Protein AF-A0A0W0YBZ4-F1 (afdb_monomer_lite)

pLDDT: mean 94.0, std 5.61, range [63.47, 98.12]

Foldseek 3Di:
DDQQFPDKDFLCVDDDPDDDDPVVVVVCNVCRRLEMETETAEEADQVNLVNVLVVVVPDDNHQEYEYECPHYPYYDPCVVVSVVSVVVCCVVPVHDYHYHDD

Secondary structure (DSSP, 8-state):
---SEEEEEETTT--------HHHHHHHHHHGGGEEEEEEEEEE-HHHHHHHHHHHHT--S-SEEEEEEEEEEEE-TTHHHHHHHHHHHHHHH-PEEEEE--

InterPro domains:
  IPR002645 STAS domain [PF01740] (27-99)
  IPR002645 STAS domain [PS50801] (25-102)
  IPR036513 STAS domain superfamily [G3DSA:3.30.750.24] (22-100)
  IPR036513 STAS domain superfamily [SSF52091] (29-99)
  IPR052706 Membrane-associated Transporter-like [PTHR43310] (5-98)

Radius of gyration: 14.35 Å; chains: 1; bounding box: 28×28×42 Å

Sequence (102 aa):
MVNPIKHQFSGAIFHSSFIRKPTLNKILAQHRDKIQYFKLQGFLFFGSVYNITKTIEKLSHIDYIILDFELTTNIDSSIVILFKNLKQLALKNEIKFVILLN

Structure (mmCIF, N/CA/C/O backbone):
data_AF-A0A0W0YBZ4-F1
#
_entry.id   AF-A0A0W0YBZ4-F1
#
loop_
_atom_site.group_PDB
_atom_site.id
_atom_site.type_symbol
_atom_site.label_atom_id
_atom_site.label_alt_id
_atom_site.label_comp_id
_atom_site.label_asym_id
_atom_site.label_entity_id
_atom_site.label_seq_id
_atom_site.pdbx_PDB_ins_code
_atom_site.Cartn_x
_atom_site.Cartn_y
_atom_site.Cartn_z
_atom_site.occupancy
_atom_site.B_iso_or_equiv
_atom_site.auth_seq_id
_atom_site.auth_comp_id
_atom_site.auth_asym_id
_atom_site.auth_atom_id
_atom_site.pdbx_PDB_model_num
ATOM 1 N N . MET A 1 1 ? 2.978 -10.080 -18.303 1.00 63.47 1 MET A N 1
ATOM 2 C CA . MET A 1 1 ? 3.580 -9.212 -17.264 1.00 63.47 1 MET A CA 1
ATOM 3 C C . MET A 1 1 ? 3.029 -9.626 -15.909 1.00 63.47 1 MET A C 1
ATOM 5 O O . MET A 1 1 ? 1.863 -9.994 -15.848 1.00 63.47 1 MET A O 1
ATOM 9 N N . VAL A 1 2 ? 3.848 -9.621 -14.856 1.00 79.19 2 VAL A N 1
ATOM 10 C CA . VAL A 1 2 ? 3.399 -9.966 -13.495 1.00 79.19 2 VAL A CA 1
ATOM 11 C C . VAL A 1 2 ? 2.613 -8.787 -12.914 1.00 79.19 2 VAL A C 1
ATOM 13 O O . VAL A 1 2 ? 3.022 -7.641 -13.079 1.00 79.19 2 VAL A O 1
ATOM 16 N N . ASN A 1 3 ? 1.481 -9.054 -12.259 1.00 94.38 3 ASN A N 1
ATOM 17 C CA . ASN A 1 3 ? 0.730 -8.021 -11.543 1.00 94.38 3 ASN A CA 1
ATOM 18 C C . ASN A 1 3 ? 1.597 -7.468 -10.392 1.00 94.38 3 ASN A C 1
ATOM 20 O O . ASN A 1 3 ? 2.015 -8.266 -9.548 1.00 94.38 3 ASN A O 1
ATOM 24 N N . PRO A 1 4 ? 1.852 -6.148 -10.309 1.00 97.25 4 PRO A N 1
ATOM 25 C CA . PRO A 1 4 ? 2.671 -5.568 -9.243 1.00 97.25 4 PRO A CA 1
ATOM 26 C C . PRO A 1 4 ? 2.057 -5.711 -7.845 1.00 97.25 4 PRO A C 1
ATOM 28 O O . PRO A 1 4 ? 2.765 -5.532 -6.862 1.00 97.25 4 PRO A O 1
ATOM 31 N N . ILE A 1 5 ? 0.766 -6.040 -7.737 1.00 97.88 5 ILE A N 1
ATOM 32 C CA . ILE A 1 5 ? 0.078 -6.296 -6.470 1.00 97.88 5 ILE A CA 1
ATOM 33 C C . ILE A 1 5 ? -0.070 -7.812 -6.303 1.00 97.88 5 ILE A C 1
ATOM 35 O O . ILE A 1 5 ? -0.878 -8.445 -6.983 1.00 97.88 5 ILE A O 1
ATOM 39 N N . LYS A 1 6 ? 0.720 -8.405 -5.401 1.00 97.50 6 LYS A N 1
ATOM 40 C CA . LYS A 1 6 ? 0.645 -9.833 -5.054 1.00 97.50 6 LYS A CA 1
ATOM 41 C C . LYS A 1 6 ? -0.573 -10.137 -4.192 1.00 97.50 6 LYS A C 1
ATOM 43 O O . LYS A 1 6 ? -1.271 -11.119 -4.436 1.00 97.50 6 LYS A O 1
ATOM 48 N N . HIS A 1 7 ? -0.805 -9.298 -3.186 1.00 96.12 7 HIS A N 1
ATOM 49 C CA . HIS A 1 7 ? -1.938 -9.403 -2.275 1.00 96.12 7 HIS A CA 1
ATOM 50 C C . HIS A 1 7 ? -2.563 -8.034 -2.056 1.00 96.12 7 HIS A C 1
ATOM 52 O O . HIS A 1 7 ? -1.853 -7.045 -1.883 1.00 96.12 7 HIS A O 1
ATOM 58 N N . GLN A 1 8 ? -3.890 -8.015 -2.019 1.00 96.12 8 GLN A N 1
ATOM 59 C CA . GLN A 1 8 ? -4.690 -6.881 -1.591 1.00 96.12 8 GLN A CA 1
ATOM 60 C C . GLN A 1 8 ? -5.750 -7.404 -0.628 1.00 96.12 8 GLN A C 1
ATOM 62 O O . GLN A 1 8 ? -6.489 -8.324 -0.979 1.00 96.12 8 GLN A O 1
ATOM 67 N N . PHE A 1 9 ? -5.830 -6.839 0.572 1.00 93.81 9 PHE A N 1
ATOM 68 C CA . PHE A 1 9 ? -6.876 -7.215 1.518 1.00 93.81 9 PHE A CA 1
ATOM 69 C C . PHE A 1 9 ? -7.298 -6.067 2.429 1.00 93.81 9 PHE A C 1
ATOM 71 O O . PHE A 1 9 ? -6.501 -5.205 2.796 1.00 93.81 9 PHE A O 1
ATOM 78 N N . SER A 1 10 ? -8.570 -6.117 2.828 1.00 93.75 10 SER A N 1
ATOM 79 C CA . SER A 1 10 ? -9.111 -5.299 3.911 1.00 93.75 10 SER A CA 1
ATOM 80 C C . SER A 1 10 ? -8.750 -5.910 5.266 1.00 93.75 10 SER A C 1
ATOM 82 O O . SER A 1 10 ? -8.764 -7.137 5.425 1.00 93.75 10 SER A O 1
ATOM 84 N N . GLY A 1 11 ? -8.525 -5.068 6.275 1.00 88.94 11 GLY A N 1
ATOM 85 C CA . GLY A 1 11 ? -8.386 -5.509 7.667 1.00 88.94 11 GLY A CA 1
ATOM 86 C C . GLY A 1 11 ? -9.638 -6.206 8.224 1.00 88.94 11 GLY A C 1
ATOM 87 O O . GLY A 1 11 ? -9.564 -6.881 9.252 1.00 88.94 11 GLY A O 1
ATOM 88 N N . ALA A 1 12 ? -10.787 -6.099 7.546 1.00 87.06 12 ALA A N 1
ATOM 89 C CA . ALA A 1 12 ? -11.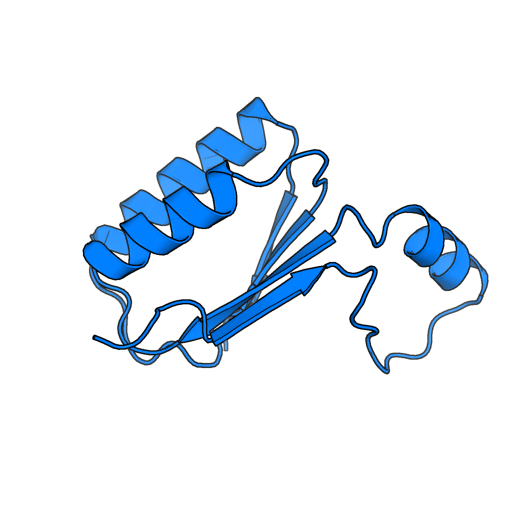978 -6.885 7.864 1.00 87.06 12 ALA A CA 1
ATOM 90 C C . ALA A 1 12 ? -11.791 -8.393 7.617 1.00 87.06 12 ALA A C 1
ATOM 92 O O . ALA A 1 12 ? -12.410 -9.191 8.315 1.00 87.06 12 ALA A O 1
ATOM 93 N N . ILE A 1 13 ? -10.947 -8.770 6.648 1.00 84.50 13 ILE A N 1
ATOM 94 C CA . ILE A 1 13 ? -10.773 -10.157 6.186 1.00 84.50 13 ILE A CA 1
ATOM 95 C C . ILE A 1 13 ? -9.512 -10.788 6.788 1.00 84.50 13 ILE A C 1
ATOM 97 O O . ILE A 1 13 ? -9.509 -11.973 7.109 1.00 84.50 13 ILE A O 1
ATOM 101 N N . PHE A 1 14 ? -8.440 -10.009 6.953 1.00 81.12 14 PHE A N 1
ATOM 102 C CA . PHE A 1 14 ? -7.160 -10.512 7.450 1.00 81.12 14 PHE A CA 1
ATOM 103 C C . PHE A 1 14 ? -6.853 -9.997 8.859 1.00 81.12 14 PHE A C 1
ATOM 105 O O . PHE A 1 14 ? -6.959 -8.802 9.143 1.00 81.12 14 PHE A O 1
ATOM 112 N N . HIS A 1 15 ? -6.431 -10.898 9.748 1.00 77.19 15 HIS A N 1
ATOM 113 C CA . HIS A 1 15 ? -6.104 -10.575 11.134 1.00 77.19 15 HIS A CA 1
ATOM 114 C C . HIS A 1 15 ? -4.643 -10.880 11.438 1.00 77.19 15 HIS A C 1
ATOM 116 O O . HIS A 1 15 ? -4.146 -11.978 11.204 1.00 77.19 15 HIS A O 1
ATOM 122 N N . SER A 1 16 ? -3.956 -9.894 12.009 1.00 80.12 16 SER A N 1
ATOM 123 C CA . SER A 1 16 ? -2.609 -10.084 12.533 1.00 80.12 16 SER A CA 1
ATOM 124 C C . SER A 1 16 ? -2.652 -11.009 13.750 1.00 80.12 16 SER A C 1
ATOM 126 O O . SER A 1 16 ? -3.415 -10.759 14.684 1.00 80.12 16 SER A O 1
ATOM 128 N N . SER A 1 17 ? -1.766 -12.006 13.768 1.00 84.50 17 SER A N 1
ATOM 129 C CA . SER A 1 17 ? -1.559 -12.944 14.882 1.00 84.50 17 SER A CA 1
ATOM 130 C C . SER A 1 17 ? -1.043 -12.287 16.169 1.00 84.50 17 SER A C 1
ATOM 132 O O . SER A 1 17 ? -0.921 -12.946 17.199 1.00 84.50 17 SER A O 1
ATOM 134 N N . PHE A 1 18 ? -0.739 -10.988 16.134 1.00 87.88 18 PHE A N 1
ATOM 135 C CA . PHE A 1 18 ? -0.231 -10.253 17.281 1.00 87.88 18 PHE A CA 1
ATOM 136 C C . PHE A 1 18 ? -1.277 -10.163 18.403 1.00 87.88 18 PHE A C 1
ATOM 138 O O . PHE A 1 18 ? -2.400 -9.693 18.199 1.00 87.88 18 PHE A O 1
ATOM 145 N N . ILE A 1 19 ? -0.890 -10.572 19.611 1.00 88.50 19 ILE A N 1
ATOM 146 C CA . ILE A 1 19 ? -1.750 -10.510 20.795 1.00 88.50 19 ILE A CA 1
ATOM 147 C C . ILE A 1 19 ? -1.814 -9.06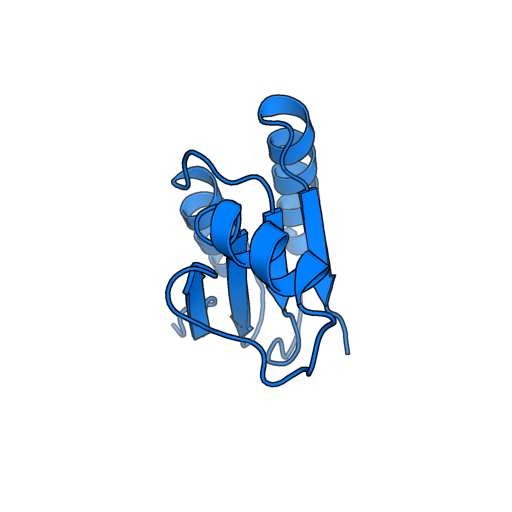5 21.290 1.00 88.50 19 ILE A C 1
ATOM 149 O O . ILE A 1 19 ? -0.800 -8.434 21.579 1.00 88.50 19 ILE A O 1
ATOM 153 N N . ARG A 1 20 ? -3.033 -8.533 21.405 1.00 89.62 20 ARG A N 1
ATOM 154 C CA . ARG A 1 20 ? -3.300 -7.154 21.837 1.00 89.62 20 ARG A CA 1
ATOM 155 C C . ARG A 1 20 ? -4.153 -7.145 23.094 1.00 89.62 20 ARG A C 1
ATOM 157 O O . ARG A 1 20 ? -4.945 -8.055 23.332 1.00 89.62 20 ARG A O 1
ATOM 164 N N . LYS A 1 21 ? -4.054 -6.056 23.861 1.00 94.94 21 LYS A N 1
ATOM 165 C CA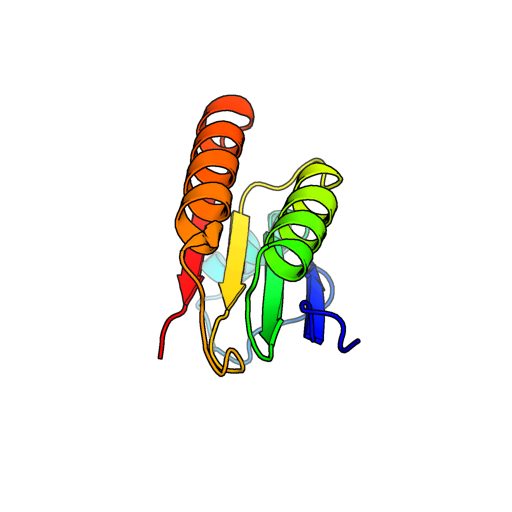 . LYS A 1 21 ? -4.993 -5.776 24.955 1.00 94.94 21 LYS A CA 1
ATOM 166 C C . LYS A 1 21 ? -6.437 -5.756 24.414 1.00 94.94 21 LYS A C 1
ATOM 168 O O . LYS A 1 21 ? -6.650 -5.233 23.316 1.00 94.94 21 LYS A O 1
ATOM 173 N N . PRO A 1 22 ? -7.442 -6.235 25.173 1.00 92.62 22 PRO A N 1
ATOM 174 C CA . PRO A 1 22 ? -8.837 -6.277 24.718 1.00 92.62 22 PRO A CA 1
ATOM 175 C C . PRO A 1 22 ? -9.387 -4.928 24.234 1.00 92.62 22 PRO A C 1
ATOM 177 O O . PRO A 1 22 ? -10.151 -4.882 23.274 1.00 92.62 22 PRO A O 1
ATOM 180 N N . THR A 1 23 ? -8.974 -3.823 24.858 1.00 94.00 23 THR A N 1
ATOM 181 C CA . THR A 1 23 ? -9.365 -2.461 24.457 1.00 94.00 23 THR A CA 1
ATOM 182 C C . THR A 1 23 ? -8.881 -2.108 23.052 1.00 94.00 23 THR A C 1
ATOM 184 O O . THR A 1 23 ? -9.654 -1.585 22.254 1.00 94.00 23 THR A O 1
ATOM 187 N N . LEU A 1 24 ? -7.641 -2.465 22.710 1.00 92.00 24 LEU A N 1
ATOM 188 C CA . LEU A 1 24 ? -7.091 -2.261 21.370 1.00 92.00 24 LEU A CA 1
ATOM 189 C C . LEU A 1 24 ? -7.789 -3.150 20.339 1.00 92.00 24 LEU A C 1
ATOM 191 O O . LEU A 1 24 ? -8.074 -2.681 19.244 1.00 92.00 24 LEU A O 1
ATOM 195 N N . ASN A 1 25 ? -8.118 -4.398 20.688 1.00 90.00 25 ASN A N 1
ATOM 196 C CA . ASN A 1 25 ? -8.885 -5.277 19.798 1.00 90.00 25 ASN A CA 1
ATOM 197 C C . ASN A 1 25 ? -10.278 -4.718 19.491 1.00 90.00 25 ASN A C 1
ATOM 199 O O . ASN A 1 25 ? -10.716 -4.805 18.348 1.00 90.00 25 ASN A O 1
ATOM 203 N N . LYS A 1 26 ? -10.958 -4.113 20.475 1.00 91.50 26 LYS A N 1
ATOM 204 C CA . LYS A 1 26 ? -12.256 -3.456 20.253 1.00 91.50 26 LYS A CA 1
ATOM 205 C C . LYS A 1 26 ? -12.142 -2.283 19.280 1.00 91.50 26 LYS A C 1
ATOM 207 O O . LYS A 1 26 ? -12.921 -2.220 18.337 1.00 91.50 26 LYS A O 1
ATOM 212 N N . ILE A 1 27 ? -11.149 -1.411 19.471 1.00 91.69 27 ILE A N 1
ATOM 213 C CA . ILE A 1 27 ? -10.890 -0.287 18.556 1.00 91.69 27 ILE A CA 1
ATOM 214 C C . ILE A 1 27 ? -10.588 -0.817 17.151 1.00 91.69 27 ILE A C 1
ATOM 216 O O . ILE A 1 27 ? -11.186 -0.381 16.173 1.00 91.69 27 ILE A O 1
ATOM 220 N N . LEU A 1 28 ? -9.702 -1.808 17.037 1.00 90.50 28 LEU A N 1
ATOM 221 C CA . LEU A 1 28 ? -9.345 -2.378 15.742 1.00 90.50 28 LEU A CA 1
ATOM 222 C C . LEU A 1 28 ? -10.570 -2.992 15.050 1.00 90.50 28 LEU A C 1
ATOM 224 O O . LEU A 1 28 ? -10.775 -2.762 13.866 1.00 90.50 28 LEU A O 1
ATOM 228 N N . ALA A 1 29 ? -11.427 -3.707 15.783 1.00 88.75 29 ALA A N 1
ATOM 229 C CA . ALA A 1 29 ? -12.647 -4.298 15.236 1.00 88.75 29 ALA A CA 1
ATOM 230 C C . ALA A 1 29 ? -13.622 -3.260 14.651 1.00 88.75 29 ALA A C 1
ATOM 232 O O . ALA A 1 29 ? -14.312 -3.582 13.687 1.00 88.75 29 ALA A O 1
ATOM 233 N N . GLN A 1 30 ? -13.652 -2.039 15.198 1.00 91.69 30 GLN A N 1
ATOM 234 C CA . GLN A 1 30 ? -14.510 -0.938 14.739 1.00 91.69 30 GLN A CA 1
ATOM 235 C C . GLN A 1 30 ? -13.983 -0.212 13.492 1.00 91.69 30 GLN A C 1
ATOM 237 O O . GLN A 1 30 ? -14.768 0.428 12.803 1.00 91.69 30 GLN A O 1
ATOM 242 N N . HIS A 1 31 ? -12.676 -0.284 13.217 1.00 92.38 31 HIS A N 1
ATOM 243 C CA . HIS A 1 31 ? -12.027 0.492 12.147 1.00 92.38 31 HIS A CA 1
ATOM 244 C C . HIS A 1 31 ? -11.318 -0.368 11.087 1.00 92.38 31 HIS A C 1
ATOM 246 O O . HIS A 1 31 ? -10.779 0.163 10.119 1.00 92.38 31 HIS A O 1
ATOM 252 N N . ARG A 1 32 ? -11.258 -1.692 11.265 1.00 91.56 32 ARG A N 1
ATOM 253 C CA . ARG A 1 32 ? -10.470 -2.612 10.421 1.00 91.56 32 ARG A CA 1
ATOM 254 C C . ARG A 1 32 ? -10.876 -2.631 8.948 1.00 91.56 32 ARG A C 1
ATOM 256 O O . ARG A 1 32 ? -10.035 -2.885 8.093 1.00 91.56 32 ARG A O 1
ATOM 263 N N . ASP A 1 33 ? -12.145 -2.394 8.650 1.00 93.75 33 ASP A N 1
ATOM 264 C CA . ASP A 1 33 ? -12.686 -2.311 7.292 1.00 93.75 33 ASP A CA 1
ATOM 265 C C . ASP A 1 33 ? -12.138 -1.096 6.531 1.00 93.75 33 ASP A C 1
ATOM 267 O O . ASP A 1 33 ? -11.937 -1.168 5.317 1.00 93.75 33 ASP A O 1
ATOM 271 N N . LYS A 1 34 ? -11.766 -0.043 7.268 1.00 96.00 34 LYS A N 1
ATOM 272 C CA . LYS A 1 34 ? -11.117 1.173 6.764 1.00 96.00 34 LYS A CA 1
ATOM 273 C C . LYS A 1 34 ? -9.602 1.043 6.586 1.00 96.00 34 LYS A C 1
ATOM 275 O O . LYS A 1 34 ? -8.927 2.039 6.328 1.00 96.00 34 LYS A O 1
ATOM 280 N N . ILE A 1 35 ? -9.050 -0.161 6.745 1.00 95.88 35 ILE A N 1
ATOM 281 C CA . ILE A 1 35 ? -7.631 -0.458 6.530 1.00 95.88 35 ILE A CA 1
ATOM 282 C C . ILE A 1 35 ? -7.503 -1.306 5.269 1.00 95.88 35 ILE A C 1
ATOM 284 O O . ILE A 1 35 ? -8.119 -2.369 5.168 1.00 95.88 35 ILE A O 1
ATOM 288 N N . GLN A 1 36 ? -6.665 -0.866 4.334 1.00 97.06 36 GLN A N 1
ATOM 289 C CA . GLN A 1 36 ? -6.282 -1.639 3.154 1.00 97.06 36 GLN A CA 1
ATOM 290 C C . GLN A 1 36 ? -4.795 -1.948 3.189 1.00 97.06 36 GLN A C 1
ATOM 292 O O . GLN A 1 36 ? -3.976 -1.091 3.512 1.00 97.06 36 GLN A O 1
ATOM 297 N N . TYR A 1 37 ? -4.445 -3.171 2.827 1.00 96.88 37 TYR A N 1
ATOM 298 C CA . TYR A 1 37 ? -3.068 -3.620 2.724 1.00 96.88 37 TYR A CA 1
ATOM 299 C C . TYR A 1 37 ? -2.765 -4.064 1.299 1.00 96.88 37 TYR A C 1
ATOM 301 O O . TYR A 1 37 ? -3.562 -4.776 0.684 1.00 96.88 37 TYR A O 1
ATOM 309 N N . PHE A 1 38 ? -1.587 -3.683 0.813 1.00 97.88 38 PHE A N 1
ATOM 310 C CA . PHE A 1 38 ? -1.052 -4.063 -0.485 1.00 97.88 38 PHE A CA 1
ATOM 311 C C . PHE A 1 38 ? 0.340 -4.665 -0.318 1.00 97.88 38 PHE A C 1
ATOM 313 O O . PHE A 1 38 ? 1.266 -3.968 0.090 1.00 97.88 38 PHE A O 1
ATOM 320 N N . LYS A 1 39 ? 0.503 -5.934 -0.704 1.00 97.56 39 LYS A N 1
ATOM 321 C CA . LYS A 1 39 ? 1.820 -6.554 -0.897 1.00 97.56 39 LYS A CA 1
ATOM 322 C C . LYS A 1 39 ? 2.267 -6.334 -2.329 1.00 97.56 39 LYS A C 1
ATOM 324 O O . LYS A 1 39 ? 1.661 -6.888 -3.251 1.00 97.56 39 LYS A O 1
ATOM 329 N N . LEU A 1 40 ? 3.304 -5.533 -2.509 1.00 97.81 40 LEU A N 1
ATOM 330 C CA . LEU A 1 40 ? 3.879 -5.214 -3.807 1.00 97.81 40 LEU A CA 1
ATOM 331 C C . LEU A 1 40 ? 4.974 -6.222 -4.162 1.00 97.81 40 LEU A C 1
ATOM 333 O O . LEU A 1 40 ? 5.687 -6.697 -3.279 1.00 97.81 40 LEU A O 1
ATOM 337 N N . GLN A 1 41 ? 5.090 -6.574 -5.444 1.00 97.75 41 GLN A N 1
ATOM 338 C CA . GLN A 1 41 ? 6.042 -7.584 -5.911 1.00 97.75 41 GLN A CA 1
ATOM 339 C C . GLN A 1 41 ? 6.739 -7.228 -7.224 1.00 97.75 41 GLN A C 1
ATOM 341 O O . GLN A 1 41 ? 6.190 -6.525 -8.076 1.00 97.75 41 GLN A O 1
ATOM 346 N N . GLY A 1 42 ? 7.909 -7.836 -7.422 1.00 96.81 42 GLY A N 1
ATOM 347 C CA . GLY A 1 42 ? 8.664 -7.769 -8.668 1.00 96.81 42 GLY A CA 1
ATOM 348 C C . GLY A 1 42 ? 9.299 -6.402 -8.906 1.00 96.81 42 GLY A C 1
ATOM 349 O O . GLY A 1 42 ? 9.526 -5.634 -7.974 1.00 96.81 42 GLY A O 1
ATOM 350 N N . PHE A 1 43 ? 9.617 -6.107 -10.167 1.00 96.94 43 PHE A N 1
ATOM 351 C CA . PHE A 1 43 ? 10.186 -4.821 -10.556 1.00 96.94 43 PHE A CA 1
ATOM 352 C C . PHE A 1 43 ? 9.091 -3.750 -10.676 1.00 96.94 43 PHE A C 1
ATOM 354 O O . PHE A 1 43 ? 8.152 -3.886 -11.470 1.00 96.94 43 PHE A O 1
ATOM 361 N N . LEU A 1 44 ? 9.216 -2.666 -9.907 1.00 97.12 44 LEU A N 1
ATOM 362 C CA . LEU A 1 44 ? 8.314 -1.520 -9.982 1.00 97.12 44 LEU A CA 1
ATOM 363 C C . LEU A 1 44 ? 8.841 -0.497 -10.990 1.00 97.12 44 LEU A C 1
ATOM 365 O O . LEU A 1 44 ? 9.675 0.344 -10.664 1.00 97.12 44 LEU A O 1
ATOM 369 N N . PHE A 1 45 ? 8.319 -0.585 -12.211 1.00 96.31 45 PHE A N 1
ATOM 370 C CA . PHE A 1 45 ? 8.530 0.384 -13.284 1.00 96.31 45 PHE A CA 1
ATOM 371 C C . PHE A 1 45 ? 7.268 1.226 -13.525 1.00 96.31 45 PHE A C 1
ATOM 373 O O . PHE A 1 45 ? 6.241 1.020 -12.869 1.00 96.31 45 PHE A O 1
ATOM 380 N N . PHE A 1 46 ? 7.300 2.141 -14.495 1.00 96.56 46 PHE A N 1
ATOM 381 C CA . PHE A 1 46 ? 6.168 3.020 -14.835 1.00 96.56 46 PHE A CA 1
ATOM 382 C C . PHE A 1 46 ? 4.796 2.315 -14.887 1.00 96.56 46 PHE A C 1
ATOM 384 O O . PHE A 1 46 ? 3.838 2.766 -14.256 1.00 96.56 46 PHE A O 1
ATOM 391 N N . GLY A 1 47 ? 4.691 1.184 -15.596 1.00 96.69 47 GLY A N 1
ATOM 392 C CA . GLY A 1 47 ? 3.434 0.437 -15.720 1.00 96.69 47 GLY A CA 1
ATOM 393 C C . GLY A 1 47 ? 2.939 -0.127 -14.384 1.00 96.69 47 GLY A C 1
ATOM 394 O O . GLY A 1 47 ? 1.744 -0.068 -14.087 1.00 96.69 47 GLY A O 1
ATOM 395 N N . SER A 1 48 ? 3.861 -0.602 -13.542 1.00 97.38 48 SER A N 1
ATOM 396 C CA . SER A 1 48 ? 3.557 -1.059 -12.185 1.00 97.38 48 SER A CA 1
ATOM 397 C C . SER A 1 48 ? 3.018 0.083 -11.321 1.00 97.38 48 SER A C 1
ATOM 399 O O . SER A 1 48 ? 1.964 -0.052 -10.699 1.00 97.38 48 SER A O 1
ATOM 401 N N . VAL A 1 49 ? 3.706 1.231 -11.335 1.00 97.62 49 VAL A N 1
ATOM 402 C CA . VAL A 1 49 ? 3.325 2.445 -10.594 1.00 97.62 49 VAL A CA 1
ATOM 403 C C . VAL A 1 49 ? 1.950 2.954 -11.016 1.00 97.62 49 VAL A C 1
ATOM 405 O O . VAL A 1 49 ? 1.132 3.304 -10.160 1.00 97.62 49 VAL A O 1
ATOM 408 N N . TYR A 1 50 ? 1.666 2.962 -12.319 1.00 96.81 50 TYR A N 1
ATOM 409 C CA . TYR A 1 50 ? 0.360 3.348 -12.840 1.00 96.81 50 TYR A CA 1
ATOM 410 C C . TYR A 1 50 ? -0.747 2.431 -12.309 1.00 96.81 50 TYR A C 1
ATOM 412 O O . TYR A 1 50 ? -1.750 2.916 -11.782 1.00 96.81 50 TYR A O 1
ATOM 420 N N . ASN A 1 51 ? -0.549 1.110 -12.383 1.00 97.25 51 ASN A N 1
ATOM 421 C CA . ASN A 1 51 ? -1.540 0.141 -11.918 1.00 97.25 51 ASN A CA 1
ATOM 422 C C . ASN A 1 51 ? -1.796 0.240 -10.403 1.00 97.25 51 ASN A C 1
ATOM 424 O O . ASN A 1 51 ? -2.950 0.255 -9.971 1.00 97.25 51 ASN A O 1
ATOM 428 N N . ILE A 1 52 ? -0.735 0.363 -9.596 1.00 98.06 52 ILE A N 1
ATOM 429 C CA . ILE A 1 52 ? -0.844 0.546 -8.139 1.00 98.06 52 ILE A CA 1
ATOM 430 C C . ILE A 1 52 ? -1.640 1.815 -7.826 1.00 98.06 52 ILE A C 1
ATOM 432 O O . ILE A 1 52 ? -2.618 1.761 -7.080 1.00 98.06 52 ILE A O 1
ATOM 436 N N . THR A 1 53 ? -1.273 2.939 -8.448 1.00 97.50 53 THR A N 1
ATOM 437 C CA . THR A 1 53 ? -1.953 4.227 -8.246 1.00 97.50 53 THR A CA 1
ATOM 438 C C . THR A 1 53 ? -3.440 4.120 -8.581 1.00 97.50 53 THR A C 1
ATOM 440 O O . THR A 1 53 ? -4.284 4.463 -7.758 1.00 97.50 53 THR A O 1
ATOM 443 N N . LYS A 1 54 ? -3.779 3.577 -9.757 1.00 97.31 54 LYS A N 1
ATOM 444 C CA . LYS A 1 54 ? -5.173 3.425 -10.203 1.00 97.31 54 LYS A CA 1
ATOM 445 C C . LYS A 1 54 ? -5.982 2.474 -9.334 1.00 97.31 54 LYS A C 1
ATOM 447 O O . LYS A 1 54 ? -7.195 2.634 -9.231 1.00 97.31 54 LYS A O 1
ATOM 452 N N . THR A 1 55 ? -5.338 1.480 -8.733 1.00 97.62 55 THR A N 1
ATOM 453 C CA . THR A 1 55 ? -6.000 0.572 -7.793 1.00 97.62 55 THR A CA 1
ATOM 454 C C . THR A 1 55 ? -6.315 1.291 -6.484 1.00 97.62 55 THR A C 1
ATOM 456 O O . THR A 1 55 ? -7.437 1.196 -5.995 1.00 97.62 55 THR A O 1
ATOM 459 N N . ILE A 1 56 ? -5.366 2.067 -5.955 1.00 97.44 56 ILE A N 1
ATOM 460 C CA . ILE A 1 56 ? -5.544 2.837 -4.719 1.00 97.44 56 ILE A CA 1
ATOM 461 C C . ILE A 1 56 ? -6.589 3.951 -4.892 1.00 97.44 56 ILE A C 1
ATOM 463 O O . ILE A 1 56 ? -7.427 4.138 -4.016 1.00 97.44 56 ILE A O 1
ATOM 467 N N . GLU A 1 57 ? -6.601 4.650 -6.030 1.00 95.56 57 GLU A N 1
ATOM 468 C CA . GLU A 1 57 ? -7.578 5.711 -6.337 1.00 95.56 57 GLU A CA 1
ATOM 469 C C . GLU A 1 57 ? -9.038 5.227 -6.359 1.00 95.56 57 GLU A C 1
ATOM 471 O O . GLU A 1 57 ? -9.949 6.035 -6.192 1.00 95.56 57 GLU A O 1
ATOM 476 N N . LYS A 1 58 ? -9.276 3.928 -6.577 1.00 95.62 58 LYS A N 1
ATOM 477 C CA . LYS A 1 58 ? -10.624 3.332 -6.588 1.00 95.62 58 LYS A CA 1
ATOM 478 C C . LYS A 1 58 ? -11.151 3.004 -5.192 1.00 95.62 58 LYS A C 1
ATOM 480 O O . LYS A 1 58 ? -12.312 2.625 -5.061 1.00 95.62 58 LYS A O 1
ATOM 485 N N . LEU A 1 59 ? -10.308 3.089 -4.165 1.00 94.69 59 LEU A N 1
ATOM 486 C CA . LEU A 1 59 ? -10.717 2.825 -2.794 1.00 94.69 59 LEU A CA 1
ATOM 487 C C . LEU A 1 59 ? -11.578 3.974 -2.255 1.00 94.69 59 LEU A C 1
ATOM 489 O O . LEU A 1 59 ? -11.303 5.146 -2.496 1.00 94.69 59 LEU A O 1
ATOM 493 N N . SER A 1 60 ? -12.592 3.625 -1.469 1.00 92.00 60 SER A N 1
ATOM 494 C CA . SER A 1 60 ? -13.480 4.566 -0.780 1.00 92.00 60 SER A CA 1
ATOM 495 C C . SER A 1 60 ? -13.567 4.218 0.701 1.00 92.00 60 SER A C 1
ATOM 497 O O . SER A 1 60 ? -13.511 3.035 1.035 1.00 92.00 60 SER A O 1
ATOM 499 N N . HIS A 1 61 ? -13.782 5.216 1.561 1.00 92.25 61 HIS A N 1
ATOM 500 C CA . HIS A 1 61 ? -13.960 5.029 3.011 1.00 92.25 61 HIS A CA 1
ATOM 501 C C . HIS A 1 61 ? -12.767 4.339 3.698 1.00 92.25 61 HIS A C 1
ATOM 503 O O . HIS A 1 61 ? -12.943 3.493 4.573 1.00 92.25 61 HIS A O 1
ATOM 509 N N . ILE A 1 62 ? -11.548 4.683 3.277 1.00 96.25 62 ILE A N 1
ATOM 510 C CA . ILE A 1 62 ? -10.304 4.138 3.824 1.00 96.25 62 ILE A CA 1
ATOM 511 C C . ILE A 1 62 ? -9.601 5.211 4.644 1.00 96.25 62 ILE A C 1
ATOM 513 O O . ILE A 1 62 ? -9.381 6.306 4.143 1.00 96.25 62 ILE A O 1
ATOM 517 N N . ASP A 1 63 ? -9.200 4.862 5.863 1.00 96.31 63 ASP A N 1
ATOM 518 C CA . ASP A 1 63 ? -8.430 5.735 6.755 1.00 96.31 63 ASP A CA 1
ATOM 519 C C . ASP A 1 63 ? -6.927 5.404 6.667 1.00 96.31 63 ASP A C 1
ATOM 521 O O . ASP A 1 63 ? -6.074 6.280 6.824 1.00 96.31 63 ASP A O 1
ATOM 525 N N . TYR A 1 64 ? -6.590 4.132 6.403 1.00 96.88 64 TYR A N 1
ATOM 526 C CA . TYR A 1 64 ? -5.212 3.640 6.372 1.00 96.88 64 TYR A CA 1
ATOM 527 C C . TYR A 1 64 ? -4.930 2.768 5.151 1.00 96.88 64 TYR A C 1
ATOM 529 O O . TYR A 1 64 ? -5.653 1.809 4.873 1.00 96.88 64 TYR A O 1
ATOM 537 N N . ILE A 1 65 ? -3.813 3.043 4.479 1.00 97.81 65 ILE A N 1
ATOM 538 C CA . ILE A 1 65 ? -3.269 2.191 3.419 1.00 97.81 65 ILE A CA 1
ATOM 539 C C . ILE A 1 65 ? -1.858 1.755 3.800 1.00 97.81 65 ILE A C 1
ATOM 541 O O . ILE A 1 65 ? -0.972 2.582 4.006 1.00 97.81 65 ILE A O 1
ATOM 545 N N . ILE A 1 66 ? -1.646 0.446 3.869 1.00 97.19 66 ILE A N 1
ATOM 546 C CA . ILE A 1 66 ? -0.349 -0.169 4.138 1.00 97.19 66 ILE A CA 1
ATOM 547 C C . ILE A 1 66 ? 0.229 -0.658 2.812 1.00 97.19 66 ILE A C 1
ATOM 549 O O . ILE A 1 66 ? -0.407 -1.454 2.120 1.00 97.19 66 ILE A O 1
ATOM 553 N N . LEU A 1 67 ? 1.427 -0.193 2.466 1.00 98.12 67 LEU A N 1
ATOM 554 C CA . LEU A 1 67 ? 2.185 -0.658 1.308 1.00 98.12 67 LEU A CA 1
ATOM 555 C C . LEU A 1 67 ? 3.393 -1.451 1.796 1.00 98.12 67 LEU A C 1
ATOM 557 O O . LEU A 1 67 ? 4.287 -0.899 2.436 1.00 98.12 67 LEU A O 1
ATOM 561 N N . ASP A 1 68 ? 3.399 -2.742 1.494 1.00 97.38 68 ASP A N 1
ATOM 562 C CA . ASP A 1 68 ? 4.465 -3.675 1.831 1.00 97.38 68 ASP A CA 1
ATOM 563 C C . ASP A 1 68 ? 5.323 -3.955 0.595 1.00 97.38 68 ASP A C 1
ATOM 565 O O . ASP A 1 68 ? 4.831 -4.477 -0.409 1.00 97.38 68 ASP A O 1
ATOM 569 N N . PHE A 1 69 ? 6.602 -3.589 0.675 1.00 97.31 69 PHE A N 1
ATOM 570 C CA . PHE A 1 69 ? 7.577 -3.731 -0.402 1.00 97.31 69 PHE A CA 1
ATOM 571 C C . PHE A 1 69 ? 8.437 -4.999 -0.285 1.00 97.31 69 PHE A C 1
ATOM 573 O O . PHE A 1 69 ? 9.337 -5.167 -1.100 1.00 97.31 69 PHE A O 1
ATOM 580 N N . GLU A 1 70 ? 8.164 -5.919 0.647 1.00 96.94 70 GLU A N 1
ATOM 581 C CA . GLU A 1 70 ? 9.018 -7.088 0.927 1.00 96.94 70 GLU A CA 1
ATOM 582 C C . GLU A 1 70 ? 9.337 -7.938 -0.319 1.00 96.94 70 GLU A C 1
ATOM 584 O O . GLU A 1 70 ? 10.444 -8.455 -0.444 1.00 96.94 70 GLU A O 1
ATOM 589 N N . LEU A 1 71 ? 8.393 -8.076 -1.264 1.00 97.00 71 LEU A N 1
ATOM 590 C CA . LEU A 1 71 ? 8.580 -8.863 -2.498 1.00 97.00 71 LEU A CA 1
ATOM 591 C C . LEU A 1 71 ? 9.013 -8.018 -3.706 1.00 97.00 71 LEU A C 1
ATOM 593 O O . LEU A 1 71 ? 9.064 -8.521 -4.834 1.00 97.00 71 LEU A O 1
ATOM 597 N N . THR A 1 72 ? 9.267 -6.726 -3.507 1.00 96.81 72 THR A N 1
ATOM 598 C CA . THR A 1 72 ? 9.735 -5.825 -4.561 1.00 96.81 72 THR A CA 1
ATOM 599 C C . THR A 1 72 ? 11.211 -6.089 -4.824 1.00 96.81 72 THR A C 1
ATOM 601 O O . THR A 1 72 ? 12.046 -5.937 -3.940 1.00 96.81 72 THR A O 1
ATOM 604 N N . THR A 1 73 ? 11.545 -6.489 -6.050 1.00 96.06 73 THR A N 1
ATOM 605 C CA . THR A 1 73 ? 12.913 -6.901 -6.406 1.00 96.06 73 THR A CA 1
ATOM 606 C C . THR A 1 73 ? 13.776 -5.740 -6.878 1.00 96.06 73 THR A C 1
ATOM 608 O O . THR A 1 73 ? 14.994 -5.796 -6.761 1.00 96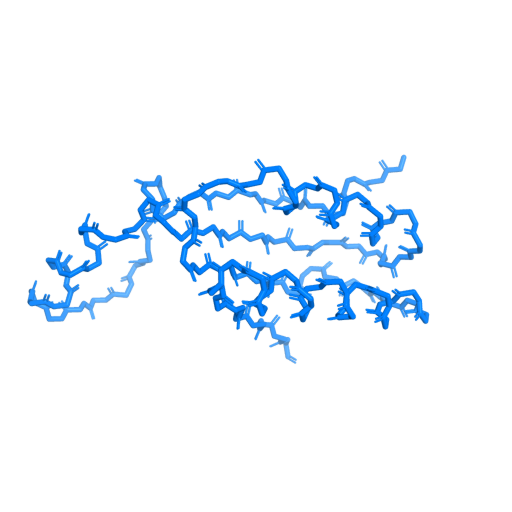.06 73 THR A O 1
ATOM 611 N N . ASN A 1 74 ? 13.164 -4.715 -7.477 1.00 95.94 74 ASN A N 1
ATOM 612 C CA . ASN A 1 74 ? 13.842 -3.502 -7.925 1.00 95.94 74 ASN A CA 1
ATOM 613 C C . ASN A 1 74 ? 12.805 -2.384 -8.142 1.00 95.94 74 ASN A C 1
ATOM 615 O O . ASN A 1 74 ? 11.600 -2.654 -8.198 1.00 95.94 74 ASN A O 1
ATOM 619 N N . ILE A 1 75 ? 13.257 -1.142 -8.298 1.00 96.38 75 ILE A N 1
ATOM 620 C CA . ILE A 1 75 ? 12.417 0.041 -8.487 1.00 96.38 75 ILE A CA 1
ATOM 621 C C . ILE A 1 75 ? 13.112 1.001 -9.468 1.00 96.38 75 ILE A C 1
ATOM 623 O O . ILE A 1 75 ? 14.310 1.238 -9.339 1.00 96.38 75 ILE A O 1
ATOM 627 N N . ASP A 1 76 ? 12.387 1.552 -10.447 1.00 97.44 76 ASP A N 1
ATOM 628 C CA . ASP A 1 76 ? 12.900 2.624 -11.316 1.00 97.44 76 ASP A CA 1
ATOM 629 C C . ASP A 1 76 ? 12.528 4.030 -10.800 1.00 97.44 76 ASP A C 1
ATOM 631 O O . ASP A 1 76 ? 11.865 4.207 -9.774 1.00 97.44 76 ASP A O 1
ATOM 635 N N . SER A 1 77 ? 12.935 5.075 -11.524 1.00 97.56 77 SER A N 1
ATOM 636 C CA . SER A 1 77 ? 12.655 6.466 -11.141 1.00 97.56 77 SER A CA 1
ATOM 637 C C . SER A 1 77 ? 11.160 6.822 -11.098 1.00 97.56 77 SER A C 1
ATOM 639 O O . SER A 1 77 ? 10.785 7.810 -10.459 1.00 97.56 77 SER A O 1
ATOM 641 N N . SER A 1 78 ? 10.278 6.013 -11.694 1.00 97.19 78 SER A N 1
ATOM 642 C CA . SER A 1 78 ? 8.826 6.224 -11.681 1.00 97.19 78 SER A CA 1
ATOM 643 C C . SER A 1 78 ? 8.235 6.131 -10.275 1.00 97.19 78 SER A C 1
ATOM 645 O O . SER A 1 78 ? 7.135 6.630 -10.046 1.00 97.19 78 SER A O 1
ATOM 647 N N . ILE A 1 79 ? 8.940 5.551 -9.299 1.00 96.19 79 ILE A N 1
ATOM 648 C CA . ILE A 1 79 ? 8.472 5.504 -7.907 1.00 96.19 79 ILE A CA 1
ATOM 649 C C . ILE A 1 79 ? 8.243 6.892 -7.302 1.00 96.19 79 ILE A C 1
ATOM 651 O O . ILE A 1 79 ? 7.354 7.074 -6.472 1.00 96.19 79 ILE A O 1
ATOM 655 N N . VAL A 1 80 ? 8.979 7.905 -7.768 1.00 97.88 80 VAL A N 1
ATOM 656 C CA . VAL A 1 80 ? 8.768 9.301 -7.362 1.00 97.88 80 VAL A CA 1
ATOM 657 C C . VAL A 1 80 ? 7.349 9.755 -7.724 1.00 97.88 80 VAL A C 1
ATOM 659 O O . VAL A 1 80 ? 6.707 10.474 -6.956 1.00 97.88 80 VAL A O 1
ATOM 662 N N . ILE A 1 81 ? 6.827 9.287 -8.862 1.00 97.00 81 ILE A N 1
ATOM 663 C CA . ILE A 1 81 ? 5.458 9.563 -9.310 1.00 97.00 81 ILE A CA 1
ATOM 664 C C . ILE A 1 81 ? 4.452 8.889 -8.374 1.00 97.00 81 ILE A C 1
ATOM 666 O O . ILE A 1 81 ? 3.482 9.537 -7.982 1.00 97.00 81 ILE A O 1
ATOM 670 N N . LEU A 1 82 ? 4.704 7.638 -7.958 1.00 96.19 82 LEU A N 1
ATOM 671 C CA . LEU A 1 82 ? 3.864 6.955 -6.969 1.00 96.19 82 LEU A CA 1
ATOM 672 C C . LEU A 1 82 ? 3.755 7.807 -5.702 1.00 96.19 82 LEU A C 1
ATOM 674 O O . LEU A 1 82 ? 2.660 8.231 -5.346 1.00 96.19 82 LEU A O 1
ATOM 678 N N . PHE A 1 83 ? 4.878 8.134 -5.060 1.00 96.75 83 PHE A N 1
ATOM 679 C CA . PHE A 1 83 ? 4.867 8.886 -3.801 1.00 96.75 83 PHE A CA 1
ATOM 680 C C . PHE A 1 83 ? 4.240 10.277 -3.929 1.00 96.75 83 PHE A C 1
ATOM 682 O O . PHE A 1 83 ? 3.531 10.710 -3.018 1.00 96.75 83 PHE A O 1
ATOM 689 N N . LYS A 1 84 ? 4.435 10.965 -5.061 1.00 97.81 84 LYS A N 1
ATOM 690 C CA . LYS A 1 84 ? 3.756 12.238 -5.338 1.00 97.81 84 LYS A CA 1
ATOM 691 C C . LYS A 1 84 ? 2.234 12.069 -5.342 1.00 97.81 84 LYS A C 1
ATOM 693 O O . LYS A 1 84 ? 1.542 12.850 -4.688 1.00 97.81 84 LYS A O 1
ATOM 698 N N . ASN A 1 85 ? 1.724 11.048 -6.026 1.00 96.00 85 ASN A N 1
ATOM 699 C CA . ASN A 1 85 ? 0.288 10.776 -6.107 1.00 96.00 85 ASN A CA 1
ATOM 700 C C . ASN A 1 85 ? -0.280 10.343 -4.749 1.00 96.00 85 ASN A C 1
ATOM 702 O O . ASN A 1 85 ? -1.322 10.845 -4.333 1.00 96.00 85 ASN A O 1
ATOM 706 N N . LEU A 1 86 ? 0.429 9.478 -4.014 1.00 96.25 86 LEU A N 1
ATOM 707 C CA . LEU A 1 86 ? 0.017 9.053 -2.672 1.00 96.25 86 LEU A CA 1
ATOM 708 C C . LEU A 1 86 ? -0.052 10.237 -1.704 1.00 96.25 86 LEU A C 1
ATOM 710 O O . LEU A 1 86 ? -1.022 10.365 -0.963 1.00 96.25 86 LEU A O 1
ATOM 714 N N . LYS A 1 87 ? 0.929 11.149 -1.750 1.00 96.69 87 LYS A N 1
ATOM 715 C CA . LYS A 1 87 ? 0.914 12.377 -0.944 1.00 96.69 87 LYS A CA 1
ATOM 716 C C . LYS A 1 87 ? -0.298 13.250 -1.270 1.00 96.69 87 LYS A C 1
ATOM 718 O O . LYS A 1 87 ? -0.938 13.767 -0.360 1.00 96.69 87 LYS A O 1
ATOM 723 N N . GLN A 1 88 ? -0.628 13.414 -2.550 1.00 96.25 88 GLN A N 1
ATOM 724 C CA . GLN A 1 88 ? -1.819 14.167 -2.955 1.00 96.25 88 GLN A CA 1
ATOM 725 C C . GLN A 1 88 ? -3.107 13.501 -2.461 1.00 96.25 88 GLN A C 1
ATOM 727 O O . GLN A 1 88 ? -3.994 14.187 -1.958 1.00 96.25 88 GLN A O 1
ATOM 732 N N . LEU A 1 89 ? -3.193 12.172 -2.549 1.00 95.31 89 LEU A N 1
ATOM 733 C CA . LEU A 1 89 ? -4.350 11.421 -2.073 1.00 95.31 89 LEU A CA 1
ATOM 734 C C . LEU A 1 89 ? -4.508 11.506 -0.549 1.00 95.31 89 LEU A C 1
ATOM 736 O O . LEU A 1 89 ? -5.624 11.684 -0.066 1.00 95.31 89 LEU A O 1
ATOM 740 N N . ALA A 1 90 ? -3.397 11.435 0.191 1.00 95.88 90 ALA A N 1
ATOM 741 C CA . AL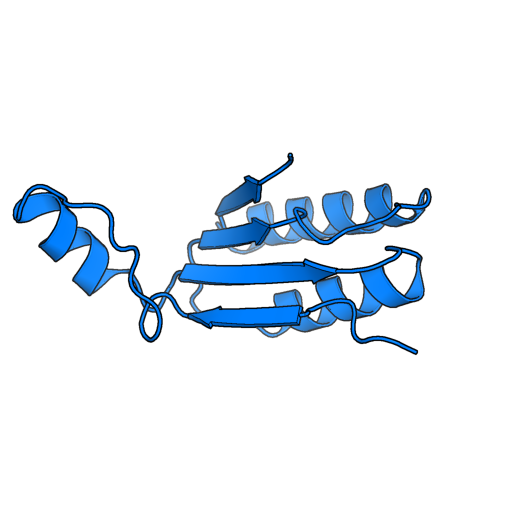A A 1 90 ? -3.363 11.598 1.642 1.00 95.88 90 ALA A CA 1
ATOM 742 C C . ALA A 1 90 ? -3.915 12.962 2.069 1.00 95.88 90 ALA A C 1
ATOM 744 O O . ALA A 1 90 ? -4.762 13.037 2.952 1.00 95.88 90 ALA A O 1
ATOM 745 N N . LEU A 1 91 ? -3.479 14.035 1.400 1.00 94.69 91 LEU A N 1
ATOM 746 C CA . LEU A 1 91 ? -3.939 15.394 1.693 1.00 94.69 91 LEU A CA 1
ATOM 747 C C . LEU A 1 91 ? -5.410 15.609 1.329 1.00 94.69 91 LEU A C 1
ATOM 749 O O . LEU A 1 91 ? -6.116 16.307 2.044 1.00 94.69 91 LEU A O 1
ATOM 753 N N . LYS A 1 92 ? -5.874 15.024 0.219 1.00 94.88 92 LYS A N 1
ATOM 754 C CA . LYS A 1 92 ? -7.248 15.211 -0.262 1.00 94.88 92 LYS A CA 1
ATOM 755 C C . LYS A 1 92 ? -8.283 14.460 0.576 1.00 94.88 92 LYS A C 1
ATOM 757 O O . LYS A 1 92 ? -9.391 14.952 0.740 1.00 94.88 92 LYS A O 1
ATOM 762 N N . ASN A 1 93 ? -7.940 13.258 1.034 1.00 93.69 93 ASN A N 1
ATOM 763 C CA . ASN A 1 93 ? -8.899 12.316 1.614 1.00 93.69 93 ASN A CA 1
ATOM 764 C C . ASN A 1 93 ? -8.588 11.958 3.077 1.00 93.69 93 ASN A C 1
ATOM 766 O O . ASN A 1 93 ? -9.157 11.004 3.590 1.00 93.69 93 ASN A O 1
ATOM 770 N N . GLU A 1 94 ? -7.649 12.663 3.718 1.00 94.19 94 GLU A N 1
ATOM 771 C CA . GLU A 1 94 ? -7.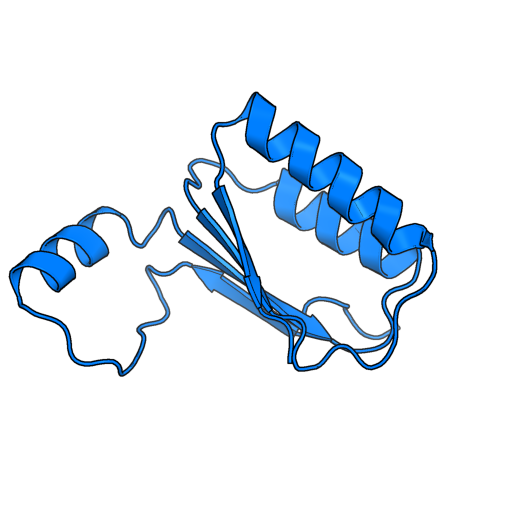190 12.403 5.095 1.00 94.19 94 GLU A CA 1
ATOM 772 C C . GLU A 1 94 ? -6.673 10.966 5.331 1.00 94.19 94 GLU A C 1
ATOM 774 O O . GLU A 1 94 ? -6.677 10.447 6.448 1.00 94.19 94 GLU A O 1
ATOM 779 N N . ILE A 1 95 ? -6.170 10.323 4.272 1.00 96.44 95 ILE A N 1
ATOM 780 C CA . ILE A 1 95 ? -5.660 8.948 4.314 1.00 96.44 95 ILE A CA 1
ATOM 781 C C . ILE A 1 95 ? -4.245 8.933 4.883 1.00 96.44 95 ILE A C 1
ATOM 783 O O . ILE A 1 95 ? -3.364 9.670 4.432 1.00 96.44 95 ILE A O 1
ATOM 787 N N . LYS A 1 96 ? -3.985 8.013 5.811 1.00 97.19 96 LYS A N 1
ATOM 788 C CA . LYS A 1 96 ? -2.640 7.740 6.321 1.00 97.19 96 LYS A CA 1
ATOM 789 C C . LYS A 1 96 ? -2.015 6.568 5.577 1.00 97.19 96 LYS A C 1
ATOM 791 O O . LYS A 1 96 ? -2.576 5.476 5.517 1.00 97.19 96 LYS A O 1
ATOM 796 N N . PHE A 1 97 ? -0.814 6.782 5.053 1.00 97.50 97 PHE A N 1
ATOM 797 C CA . PHE A 1 97 ? -0.017 5.725 4.442 1.00 97.50 97 PHE A CA 1
ATOM 798 C C . PHE A 1 97 ? 1.012 5.186 5.429 1.00 97.50 97 PHE A C 1
ATOM 800 O O . PHE A 1 97 ? 1.697 5.955 6.102 1.00 97.50 97 PHE A O 1
ATOM 807 N N . VAL A 1 98 ? 1.141 3.864 5.480 1.00 96.75 98 VAL A N 1
ATOM 808 C CA . VAL A 1 98 ? 2.210 3.162 6.194 1.00 96.75 98 VAL A CA 1
ATOM 809 C C . VAL A 1 98 ? 3.029 2.408 5.160 1.00 96.75 98 VAL A C 1
ATOM 811 O O . VAL A 1 98 ? 2.480 1.629 4.384 1.00 96.75 98 VAL A O 1
ATOM 814 N N . ILE A 1 99 ? 4.335 2.652 5.137 1.00 96.62 99 ILE A N 1
ATOM 815 C CA . ILE A 1 99 ? 5.259 2.007 4.206 1.00 96.62 99 ILE A CA 1
ATOM 816 C C . ILE A 1 99 ? 6.097 1.005 4.988 1.00 96.62 99 ILE A C 1
ATOM 818 O O . ILE A 1 99 ? 6.735 1.379 5.971 1.00 96.62 99 ILE A O 1
ATOM 822 N N . LEU A 1 100 ? 6.083 -0.253 4.556 1.00 95.56 100 LEU A N 1
ATOM 823 C CA . LEU A 1 100 ? 6.937 -1.307 5.091 1.00 95.56 100 LEU A CA 1
ATOM 824 C C . LEU A 1 100 ? 8.048 -1.571 4.076 1.00 95.56 100 LEU A C 1
ATOM 826 O O . LEU A 1 100 ? 7.781 -1.994 2.949 1.00 95.56 100 LEU A O 1
ATOM 830 N N . LEU A 1 101 ? 9.275 -1.255 4.482 1.00 90.62 101 LEU A N 1
ATOM 831 C CA . LEU A 1 101 ? 10.506 -1.546 3.755 1.00 90.62 101 LEU A CA 1
ATOM 832 C C . LEU A 1 101 ? 11.244 -2.662 4.505 1.00 90.62 101 LEU A C 1
ATOM 834 O O . LEU A 1 101 ? 11.121 -2.744 5.730 1.00 90.62 101 LEU A O 1
ATOM 838 N N . ASN A 1 102 ? 11.981 -3.495 3.770 1.00 74.12 102 ASN A N 1
ATOM 839 C CA . ASN A 1 102 ? 12.935 -4.440 4.358 1.00 74.12 102 ASN A CA 1
ATOM 840 C C . ASN A 1 102 ? 14.163 -3.717 4.919 1.00 74.12 102 ASN A C 1
ATOM 842 O O . ASN A 1 102 ? 14.530 -2.662 4.350 1.00 74.12 102 ASN A O 1
#

Organism: NCBI:txid28087